Protein AF-0000000082759456 (afdb_homodimer)

Sequence (166 aa):
MENGRPPDPADWAVMDVVNYFRTAGFEEQAGAFQEQEIDGKSLLLMTRNDVLTGLQLKLGPALKIYEYHVKPLQTKHLKNNSSMENGRPPDPADWAVMDVVNYFRTAGFEEQAGAFQEQEIDGKSLLLMTRNDVLTGLQLKLGPALKIYEYHVKPLQTKHLKNNSS

Structure (mmCIF, N/CA/C/O backbone):
data_AF-0000000082759456-model_v1
#
loop_
_entity.id
_entity.type
_entity.pdbx_description
1 polymer 'Sterile alpha motif domain-containing protein 13 isoform X2'
#
loop_
_atom_site.group_PDB
_atom_site.id
_atom_site.type_symbol
_atom_site.label_atom_id
_atom_site.label_alt_id
_atom_site.label_comp_id
_atom_site.label_asym_id
_atom_site.label_entity_id
_atom_site.label_seq_id
_atom_site.pdbx_PDB_ins_code
_atom_site.Cartn_x
_atom_site.Cartn_y
_atom_site.Cartn_z
_atom_site.occupancy
_atom_site.B_iso_or_equiv
_atom_site.auth_seq_id
_atom_site.auth_comp_id
_atom_site.auth_asym_id
_atom_site.auth_atom_id
_atom_site.pdbx_PDB_model_num
ATOM 1 N N . MET A 1 1 ? -7.5 24.812 25.109 1 44.25 1 MET A N 1
ATOM 2 C CA . MET A 1 1 ? -7.238 23.656 24.25 1 44.25 1 MET A CA 1
ATOM 3 C C . MET A 1 1 ? -8.516 23.188 23.562 1 44.25 1 MET A C 1
ATOM 5 O O . MET A 1 1 ? -9.547 23 24.203 1 44.25 1 MET A O 1
ATOM 9 N N . GLU A 1 2 ? -8.664 23.5 22.344 1 48.38 2 GLU A N 1
ATOM 10 C CA . GLU A 1 2 ? -9.992 23.484 21.75 1 48.38 2 GLU A CA 1
ATOM 11 C C . GLU A 1 2 ? -10.758 22.219 22.125 1 48.38 2 GLU A C 1
ATOM 13 O O . GLU A 1 2 ? -10.156 21.234 22.578 1 48.38 2 GLU A O 1
ATOM 18 N N . ASN A 1 3 ? -12.133 22.094 21.953 1 54.28 3 ASN A N 1
ATOM 19 C CA . ASN A 1 3 ? -13.281 21.25 22.312 1 54.28 3 ASN A CA 1
ATOM 20 C C . ASN A 1 3 ? -12.977 19.781 22.109 1 54.28 3 ASN A C 1
ATOM 22 O O . ASN A 1 3 ? -13.898 18.953 22 1 54.28 3 ASN A O 1
ATOM 26 N N . GLY A 1 4 ? -11.68 19.359 22.328 1 63.22 4 GLY A N 1
ATOM 27 C CA . GLY A 1 4 ? -11.336 17.953 22.422 1 63.22 4 GLY A CA 1
ATOM 28 C C . GLY A 1 4 ? -11.258 17.266 21.078 1 63.22 4 GLY A C 1
ATOM 29 O O . GLY A 1 4 ? -11 16.062 21 1 63.22 4 GLY A O 1
ATOM 30 N N . ARG A 1 5 ? -11.875 17.953 20.078 1 64.94 5 ARG A N 1
ATOM 31 C CA . ARG A 1 5 ? -11.836 17.297 18.781 1 64.94 5 ARG A CA 1
ATOM 32 C C . ARG A 1 5 ? -10.422 17.281 18.203 1 64.94 5 ARG A C 1
ATOM 34 O O . ARG A 1 5 ? -9.656 18.234 18.406 1 64.94 5 ARG A O 1
ATOM 41 N N . PRO A 1 6 ? -10.094 16.203 17.797 1 72.75 6 PRO A N 1
ATOM 42 C CA . PRO A 1 6 ? -8.773 16.219 17.156 1 72.75 6 PRO A CA 1
ATOM 43 C C . PRO A 1 6 ? -8.641 17.312 16.094 1 72.75 6 PRO A C 1
ATOM 45 O O . PRO A 1 6 ? -9.625 17.672 15.453 1 72.75 6 PRO A O 1
ATOM 48 N N . PRO A 1 7 ? -7.531 17.938 16.219 1 84.75 7 PRO A N 1
ATOM 49 C CA . PRO A 1 7 ? -7.332 19 15.234 1 84.75 7 PRO A CA 1
ATOM 50 C C . PRO A 1 7 ? -7.566 18.531 13.805 1 84.75 7 PRO A C 1
ATOM 52 O O . PRO A 1 7 ? -7.266 17.375 13.469 1 84.75 7 PRO A O 1
ATOM 55 N N . ASP A 1 8 ? -8.211 19.406 13.039 1 93.25 8 ASP A N 1
ATOM 56 C CA . ASP A 1 8 ? -8.398 19.203 11.602 1 93.25 8 ASP A CA 1
ATOM 57 C C . ASP A 1 8 ? -7.066 18.969 10.898 1 93.25 8 ASP A C 1
ATOM 59 O O . ASP A 1 8 ? -6.137 19.766 11.055 1 93.25 8 ASP A O 1
ATOM 63 N N . PRO A 1 9 ? -6.977 17.891 10.133 1 97.19 9 PRO A N 1
ATOM 64 C CA . PRO A 1 9 ? -5.73 17.641 9.398 1 97.19 9 PRO A CA 1
ATOM 65 C C . PRO A 1 9 ? -5.293 18.844 8.562 1 97.19 9 PRO A C 1
ATOM 67 O O . PRO A 1 9 ? -4.098 19.062 8.375 1 97.19 9 PRO A O 1
ATOM 70 N N . ALA A 1 10 ? -6.203 19.578 8.109 1 96.75 10 ALA A N 1
ATOM 71 C CA . ALA A 1 10 ? -5.879 20.75 7.305 1 96.75 10 ALA A CA 1
ATOM 72 C C . ALA A 1 10 ? -5.047 21.75 8.102 1 96.75 10 ALA A C 1
ATOM 74 O O . ALA A 1 10 ? -4.363 22.594 7.523 1 96.75 10 ALA A O 1
ATOM 75 N N . ASP A 1 11 ? -5.094 21.609 9.438 1 97.44 11 ASP A N 1
ATOM 76 C CA . ASP A 1 11 ? -4.379 22.547 10.305 1 97.44 11 ASP A CA 1
ATOM 77 C C . ASP A 1 11 ? -3.084 21.922 10.828 1 97.44 11 ASP A C 1
ATOM 79 O O . ASP A 1 11 ? -2.35 22.562 11.586 1 97.44 11 ASP A O 1
ATOM 83 N N . TRP A 1 12 ? -2.783 20.734 10.43 1 98.38 12 TRP A N 1
ATOM 84 C CA . TRP A 1 12 ? -1.61 20.047 10.953 1 98.38 12 TRP A CA 1
ATOM 85 C C . TRP A 1 12 ? -0.326 20.703 10.453 1 98.38 12 TRP A C 1
ATOM 87 O O . TRP A 1 12 ? -0.2 21.016 9.266 1 98.38 12 TRP A O 1
ATOM 97 N N . ALA A 1 13 ? 0.594 20.906 11.328 1 98.31 13 ALA A N 1
ATOM 98 C CA . ALA A 1 13 ? 1.979 21.188 10.953 1 98.31 13 ALA A CA 1
ATOM 99 C C . ALA A 1 13 ? 2.707 19.906 10.555 1 98.31 13 ALA A C 1
ATOM 101 O O . ALA A 1 13 ? 2.178 18.797 10.719 1 98.31 13 ALA A O 1
ATOM 102 N N . VAL A 1 14 ? 4.012 20.094 10.039 1 98.75 14 VAL A N 1
ATOM 103 C CA . VAL A 1 14 ? 4.809 18.953 9.586 1 98.75 14 VAL A CA 1
ATOM 104 C C . VAL A 1 14 ? 4.953 17.938 10.719 1 98.75 14 VAL A C 1
ATOM 106 O O . VAL A 1 14 ? 4.758 16.75 10.516 1 98.75 14 VAL A O 1
ATOM 109 N N . MET A 1 15 ? 5.219 18.406 11.891 1 98.56 15 MET A N 1
ATOM 110 C CA . MET A 1 15 ? 5.465 17.5 13.008 1 98.56 15 MET A CA 1
ATOM 111 C C . MET A 1 15 ? 4.184 16.781 13.414 1 98.56 15 MET A C 1
ATOM 113 O O . MET A 1 15 ? 4.227 15.633 13.844 1 98.56 15 MET A O 1
ATOM 117 N N . ASP A 1 16 ? 3.031 17.406 13.234 1 98.56 16 ASP A N 1
ATOM 118 C CA . ASP A 1 16 ? 1.763 16.734 13.5 1 98.56 16 ASP A CA 1
ATOM 119 C C . ASP A 1 16 ? 1.553 15.562 12.547 1 98.56 16 ASP A C 1
ATOM 121 O O . ASP A 1 16 ? 1.066 14.508 12.961 1 98.56 16 ASP A O 1
ATOM 125 N N . VAL A 1 17 ? 1.94 15.766 11.266 1 98.75 17 VAL A N 1
ATOM 126 C CA . VAL A 1 17 ? 1.853 14.688 10.281 1 98.75 17 VAL A CA 1
ATOM 127 C C . VAL A 1 17 ? 2.787 13.547 10.68 1 98.75 17 VAL A C 1
ATOM 129 O O . VAL A 1 17 ? 2.385 12.383 10.695 1 98.75 17 VAL A O 1
ATOM 132 N N . VAL A 1 18 ? 3.996 13.875 11.086 1 98.81 18 VAL A N 1
ATOM 133 C CA . VAL A 1 18 ? 4.988 12.883 11.484 1 98.81 18 VAL A CA 1
ATOM 134 C C . VAL A 1 18 ? 4.461 12.078 12.664 1 98.81 18 VAL A C 1
ATOM 136 O O . VAL A 1 18 ? 4.5 10.844 12.648 1 98.81 18 VAL A O 1
ATOM 139 N N . ASN A 1 19 ? 3.922 12.773 13.664 1 98.31 19 ASN A N 1
ATOM 140 C CA . ASN A 1 19 ? 3.428 12.109 14.867 1 98.31 19 ASN A CA 1
ATOM 141 C C . ASN A 1 19 ? 2.227 11.219 14.562 1 98.31 19 ASN A C 1
ATOM 143 O O . ASN A 1 19 ? 2.07 10.156 15.164 1 98.31 19 ASN A O 1
ATOM 147 N N . TYR A 1 20 ? 1.379 11.672 13.695 1 98.62 20 TYR A N 1
ATOM 148 C CA . TYR A 1 20 ? 0.238 10.867 13.289 1 98.62 20 TYR A CA 1
ATOM 149 C C . TYR A 1 20 ? 0.691 9.508 12.766 1 98.62 20 TYR A C 1
ATOM 151 O O . TYR A 1 20 ? 0.192 8.469 13.203 1 98.62 20 TYR A O 1
ATOM 159 N N . PHE A 1 21 ? 1.691 9.531 11.844 1 98.69 21 PHE A N 1
ATOM 160 C CA . PHE A 1 21 ? 2.098 8.281 11.203 1 98.69 21 PHE A CA 1
ATOM 161 C C . PHE A 1 21 ? 2.969 7.449 12.133 1 98.69 21 PHE A C 1
ATOM 163 O O . PHE A 1 21 ? 2.934 6.219 12.094 1 98.69 21 PHE A O 1
ATOM 170 N N . ARG A 1 22 ? 3.721 8.094 13.031 1 98.5 22 ARG A N 1
ATOM 171 C CA . ARG A 1 22 ? 4.43 7.332 14.062 1 98.5 22 ARG A CA 1
ATOM 172 C C . ARG A 1 22 ? 3.453 6.535 14.914 1 98.5 22 ARG A C 1
ATOM 174 O O . ARG A 1 22 ? 3.668 5.348 15.164 1 98.5 22 ARG A O 1
ATOM 181 N N . THR A 1 23 ? 2.334 7.191 15.297 1 97.81 23 THR A N 1
ATOM 182 C CA . THR A 1 23 ? 1.357 6.582 16.188 1 97.81 23 THR A CA 1
ATOM 183 C C . THR A 1 23 ? 0.529 5.535 15.453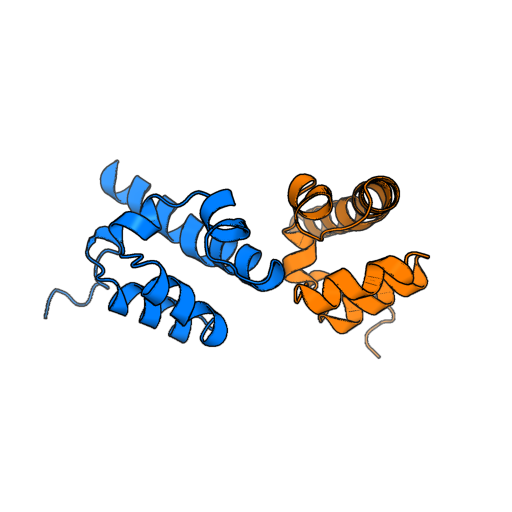 1 97.81 23 THR A C 1
ATOM 185 O O . THR A 1 23 ? 0.066 4.566 16.062 1 97.81 23 THR A O 1
ATOM 188 N N . ALA A 1 24 ? 0.408 5.699 14.18 1 97.88 24 ALA A N 1
ATOM 189 C CA . ALA A 1 24 ? -0.372 4.781 13.352 1 97.88 24 ALA A CA 1
ATOM 190 C C . ALA A 1 24 ? 0.426 3.52 13.031 1 97.88 24 ALA A C 1
ATOM 192 O O . ALA A 1 24 ? -0.087 2.598 12.391 1 97.88 24 ALA A O 1
ATOM 193 N N . GLY A 1 25 ? 1.679 3.471 13.398 1 97.75 25 GLY A N 1
ATOM 194 C CA . GLY A 1 25 ? 2.475 2.268 13.227 1 97.75 25 GLY A CA 1
ATOM 195 C C . GLY A 1 25 ? 3.51 2.391 12.125 1 97.75 25 GLY A C 1
ATOM 196 O O . GLY A 1 25 ? 4.109 1.396 11.711 1 97.75 25 GLY A O 1
ATOM 197 N N . PHE A 1 26 ? 3.697 3.576 11.664 1 98.62 26 PHE A N 1
ATOM 198 C CA . PHE A 1 26 ? 4.648 3.803 10.586 1 98.62 26 PHE A CA 1
ATOM 199 C C . PHE A 1 26 ? 5.801 4.688 11.055 1 98.62 26 PHE A C 1
ATOM 201 O O . PHE A 1 26 ? 6.129 5.68 10.406 1 98.62 26 PHE A O 1
ATOM 208 N N . GLU A 1 27 ? 6.41 4.27 12.172 1 98.19 27 GLU A N 1
ATOM 209 C CA . GLU A 1 27 ? 7.5 5.027 12.773 1 98.19 27 GLU A CA 1
ATOM 210 C C . GLU A 1 27 ? 8.688 5.145 11.82 1 98.19 27 GLU A C 1
ATOM 212 O O . GLU A 1 27 ? 9.297 6.207 11.711 1 98.19 27 GLU A O 1
ATOM 217 N N . GLU A 1 28 ? 8.945 4.082 11.102 1 98.19 28 GLU A N 1
ATOM 218 C CA . GLU A 1 28 ? 10.086 4.066 10.188 1 98.19 28 GLU A CA 1
ATOM 219 C C . GLU A 1 28 ? 9.844 4.984 8.992 1 98.19 28 GLU A C 1
ATOM 221 O O . GLU A 1 28 ? 10.789 5.574 8.461 1 98.19 28 GLU A O 1
ATOM 226 N N . GLN A 1 29 ? 8.648 5.164 8.625 1 98.69 29 GLN A N 1
ATOM 227 C CA . GLN A 1 29 ? 8.305 5.918 7.422 1 98.69 29 GLN A CA 1
ATOM 228 C C . GLN A 1 29 ? 7.965 7.367 7.762 1 98.69 29 GLN A C 1
ATOM 230 O O . GLN A 1 29 ? 7.945 8.227 6.879 1 98.69 29 GLN A O 1
ATOM 235 N N . ALA A 1 30 ? 7.723 7.609 9.07 1 98.81 30 ALA A N 1
ATOM 236 C CA . ALA A 1 30 ? 7.234 8.922 9.484 1 98.81 30 ALA A CA 1
ATOM 237 C C . ALA A 1 30 ? 8.25 10.016 9.156 1 98.81 30 ALA A C 1
ATOM 239 O O . ALA A 1 30 ? 7.871 11.141 8.828 1 98.81 30 ALA A O 1
ATOM 240 N N . GLY A 1 31 ? 9.461 9.703 9.141 1 98.56 31 GLY A N 1
ATOM 241 C CA . GLY A 1 31 ? 10.508 10.68 8.875 1 98.56 31 GLY A CA 1
ATOM 242 C C . GLY A 1 31 ? 10.461 11.234 7.461 1 98.56 31 GLY A C 1
ATOM 243 O O . GLY A 1 31 ? 10.906 12.359 7.219 1 98.56 31 GLY A O 1
ATOM 244 N N . ALA A 1 32 ? 9.977 10.477 6.527 1 98.75 32 ALA A N 1
ATOM 245 C CA . ALA A 1 32 ? 9.875 10.922 5.141 1 98.75 32 ALA A CA 1
ATOM 246 C C . ALA A 1 32 ? 8.992 12.156 5.027 1 98.75 32 ALA A C 1
ATOM 248 O O . ALA A 1 32 ? 9.25 13.039 4.203 1 98.75 32 ALA A O 1
ATOM 249 N N . PHE A 1 33 ? 7.984 12.242 5.855 1 98.81 33 PHE A N 1
ATOM 250 C CA . PHE A 1 33 ? 7.078 13.383 5.828 1 98.81 33 PHE A CA 1
ATOM 251 C C . PHE A 1 33 ? 7.777 14.641 6.32 1 98.81 33 PHE A C 1
ATOM 253 O O . PHE A 1 33 ? 7.523 15.734 5.82 1 98.81 33 PHE A O 1
ATOM 260 N N . GLN A 1 34 ? 8.609 14.438 7.285 1 98.75 34 GLN A N 1
ATOM 261 C CA . GLN A 1 34 ? 9.414 15.562 7.762 1 98.75 34 GLN A CA 1
ATOM 262 C C . GLN A 1 34 ? 10.43 15.992 6.711 1 98.75 34 GLN A C 1
ATOM 264 O O . GLN A 1 34 ? 10.562 17.188 6.422 1 98.75 34 GLN A O 1
ATOM 269 N N . GLU A 1 35 ? 11.094 15.039 6.117 1 98.75 35 GLU A N 1
ATOM 270 C CA . GLU A 1 35 ? 12.117 15.312 5.113 1 98.75 35 GLU A CA 1
ATOM 271 C C . GLU A 1 35 ? 11.531 16.047 3.916 1 98.75 35 GLU A C 1
ATOM 273 O O . GLU A 1 35 ? 12.172 16.93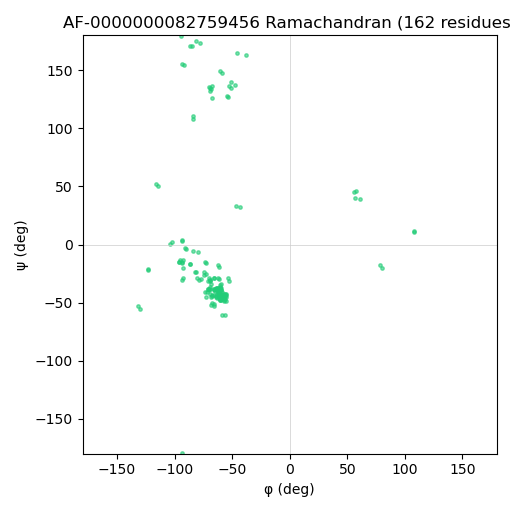8 3.354 1 98.75 35 GLU A O 1
ATOM 278 N N . GLN A 1 36 ? 10.336 15.703 3.541 1 98.56 36 GLN A N 1
ATOM 279 C CA . GLN A 1 36 ? 9.68 16.297 2.377 1 98.56 36 GLN A CA 1
ATOM 280 C C . GLN A 1 36 ? 8.805 17.484 2.779 1 98.56 36 GLN A C 1
ATOM 282 O O . GLN A 1 36 ? 8.047 18 1.961 1 98.56 36 GLN A O 1
ATOM 287 N N . GLU A 1 37 ? 8.812 17.812 4.023 1 98.75 37 GLU A N 1
ATOM 288 C CA . GLU A 1 37 ? 8.094 18.969 4.555 1 98.75 37 GLU A CA 1
ATOM 289 C C . GLU A 1 37 ? 6.605 18.891 4.238 1 98.75 37 GLU A C 1
ATOM 291 O O . GLU A 1 37 ? 6.012 19.859 3.775 1 98.75 37 GLU A O 1
ATOM 296 N N . ILE A 1 38 ? 6.094 17.688 4.48 1 98.88 38 ILE A N 1
ATOM 297 C CA . ILE A 1 38 ? 4.668 17.469 4.262 1 98.88 38 ILE A CA 1
ATOM 298 C C . ILE A 1 38 ? 3.883 17.922 5.492 1 98.88 38 ILE A C 1
ATOM 300 O O . ILE A 1 38 ? 3.934 17.266 6.539 1 98.88 38 ILE A O 1
ATOM 304 N N . ASP A 1 39 ? 3.16 18.953 5.387 1 98.81 39 ASP A N 1
ATOM 305 C CA . ASP A 1 39 ? 2.191 19.359 6.395 1 98.81 39 ASP A CA 1
ATOM 306 C C . ASP A 1 39 ? 0.796 18.844 6.066 1 98.81 39 ASP A C 1
ATOM 308 O O . ASP A 1 39 ? 0.618 18.109 5.09 1 98.81 39 ASP A O 1
ATOM 312 N N . GLY A 1 40 ? -0.159 19.156 6.941 1 98.75 40 GLY A N 1
ATOM 313 C CA . GLY A 1 40 ? -1.517 18.656 6.766 1 98.75 40 GLY A CA 1
ATOM 314 C C . GLY A 1 40 ? -2.119 19.047 5.426 1 98.75 40 GLY A C 1
ATOM 315 O O . GLY A 1 40 ? -2.748 18.203 4.766 1 98.75 40 GLY A O 1
ATOM 316 N N . LYS A 1 41 ? -1.923 20.297 4.992 1 98.44 41 LYS A N 1
ATOM 317 C CA . LYS A 1 41 ? -2.436 20.734 3.697 1 98.44 41 LYS A CA 1
ATOM 318 C C . LYS A 1 41 ? -1.818 19.922 2.561 1 98.44 41 LYS A C 1
ATOM 320 O O . LYS A 1 41 ? -2.527 19.469 1.663 1 98.44 41 LYS A O 1
ATOM 325 N N . SER A 1 42 ? -0.533 19.781 2.65 1 98.81 42 SER A N 1
ATOM 326 C CA . SER A 1 42 ? 0.148 18.969 1.642 1 98.81 42 SER A CA 1
ATOM 327 C C . SER A 1 42 ? -0.342 17.531 1.662 1 98.81 42 SER A C 1
ATOM 329 O O . SER A 1 42 ? -0.536 16.922 0.609 1 98.81 42 SER A O 1
ATOM 331 N N . LEU A 1 43 ? -0.487 17.016 2.861 1 98.81 43 LEU A N 1
ATOM 332 C CA . LEU A 1 43 ? -0.96 15.648 3.025 1 98.81 43 LEU A CA 1
ATOM 333 C C . LEU A 1 43 ? -2.291 15.445 2.309 1 98.81 43 LEU A C 1
ATOM 335 O O . LEU A 1 43 ? -2.477 14.453 1.604 1 98.81 43 LEU A O 1
ATOM 339 N N . LEU A 1 44 ? -3.148 16.391 2.447 1 98.62 44 LEU A N 1
ATOM 340 C CA . LEU A 1 44 ? -4.496 16.297 1.897 1 98.62 44 LEU A CA 1
ATOM 341 C C . LEU A 1 44 ? -4.477 16.438 0.38 1 98.62 44 LEU A C 1
ATOM 343 O O . LEU A 1 44 ? -5.438 16.062 -0.297 1 98.62 44 LEU A O 1
ATOM 347 N N . LEU A 1 45 ? -3.402 16.922 -0.2 1 98.5 45 LEU A N 1
ATOM 348 C CA . LEU A 1 45 ? -3.27 17.125 -1.638 1 98.5 45 LEU A CA 1
ATOM 349 C C . LEU A 1 45 ? -2.586 15.938 -2.301 1 98.5 45 LEU A C 1
ATOM 351 O O . LEU A 1 45 ? -2.604 15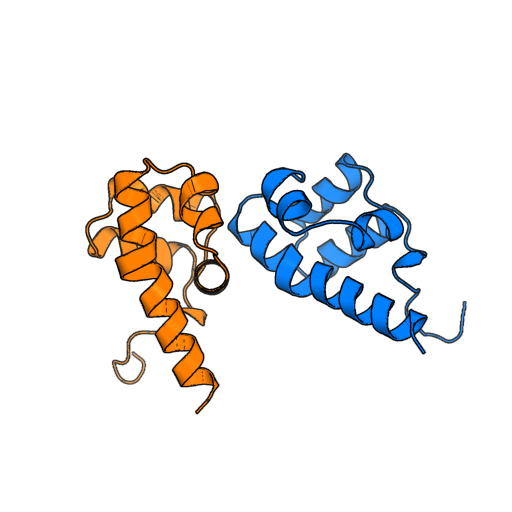.812 -3.527 1 98.5 45 LEU A O 1
ATOM 355 N N . MET A 1 46 ? -1.99 15.062 -1.543 1 98.56 46 MET A N 1
ATOM 356 C CA . MET A 1 46 ? -1.175 14 -2.113 1 98.56 46 MET A CA 1
ATOM 357 C C . MET A 1 46 ? -2.041 13 -2.879 1 98.56 46 MET A C 1
ATOM 359 O O . MET A 1 46 ? -3.082 12.57 -2.383 1 98.56 46 MET A O 1
ATOM 363 N N . THR A 1 47 ? -1.511 12.703 -4.055 1 98.44 47 THR A N 1
ATOM 364 C CA . THR A 1 47 ? -2.086 11.586 -4.789 1 98.44 47 THR A CA 1
ATOM 365 C C . THR A 1 47 ? -1.467 10.266 -4.34 1 98.44 47 THR A C 1
ATOM 367 O O . THR A 1 47 ? -0.474 10.258 -3.607 1 98.44 47 THR A O 1
ATOM 370 N N . ARG A 1 48 ? -2.109 9.18 -4.84 1 98.06 48 ARG A N 1
ATOM 371 C CA . ARG A 1 48 ? -1.544 7.852 -4.621 1 98.06 48 ARG A CA 1
ATOM 372 C C . ARG A 1 48 ? -0.113 7.77 -5.141 1 98.06 48 ARG A C 1
ATOM 374 O O . ARG A 1 48 ? 0.777 7.27 -4.453 1 98.06 48 ARG A O 1
ATOM 381 N N . ASN A 1 49 ? 0.116 8.312 -6.254 1 97.06 49 ASN A N 1
ATOM 382 C CA . ASN A 1 49 ? 1.442 8.289 -6.863 1 97.06 49 ASN A CA 1
ATOM 383 C C . ASN A 1 49 ? 2.449 9.086 -6.043 1 97.06 49 ASN A C 1
ATOM 385 O O . ASN A 1 49 ? 3.604 8.68 -5.898 1 97.06 49 ASN A O 1
ATOM 389 N N . ASP A 1 50 ? 2.057 10.195 -5.504 1 98.31 50 ASP A N 1
ATOM 390 C CA . ASP A 1 50 ? 2.949 10.992 -4.668 1 98.31 50 ASP A CA 1
ATOM 391 C C . ASP A 1 50 ? 3.451 10.188 -3.473 1 98.31 50 ASP A C 1
ATOM 393 O O . ASP A 1 50 ? 4.633 10.258 -3.125 1 98.31 50 ASP A O 1
ATOM 397 N N . VAL A 1 51 ? 2.557 9.43 -2.896 1 98.62 51 VAL A N 1
ATOM 398 C CA . VAL A 1 51 ? 2.914 8.664 -1.71 1 98.62 51 VAL A CA 1
ATOM 399 C C . VAL A 1 51 ? 3.805 7.484 -2.105 1 98.62 51 VAL A C 1
ATOM 401 O O . VAL A 1 51 ? 4.82 7.223 -1.46 1 98.62 51 VAL A O 1
ATOM 404 N N . LEU A 1 52 ? 3.496 6.809 -3.232 1 98.12 52 LEU A N 1
ATOM 405 C CA . LEU A 1 52 ? 4.152 5.555 -3.574 1 98.12 52 LEU A CA 1
ATOM 406 C C . LEU A 1 52 ? 5.496 5.812 -4.25 1 98.12 52 LEU A C 1
ATOM 408 O O . LEU A 1 52 ? 6.418 5 -4.137 1 98.12 52 LEU A O 1
ATOM 412 N N . THR A 1 53 ? 5.652 7 -4.855 1 96.06 53 THR A N 1
ATOM 413 C CA . THR A 1 53 ? 6.859 7.25 -5.633 1 96.06 53 THR A CA 1
ATOM 414 C C . THR A 1 53 ? 7.59 8.484 -5.121 1 96.06 53 THR A C 1
ATOM 416 O O . THR A 1 53 ? 8.805 8.602 -5.262 1 96.06 53 THR A O 1
ATOM 419 N N . GLY A 1 54 ? 6.938 9.344 -4.457 1 96.25 54 GLY A N 1
ATOM 420 C CA . GLY A 1 54 ? 7.508 10.633 -4.113 1 96.25 54 GLY A CA 1
ATOM 421 C C . GLY A 1 54 ? 8.172 10.656 -2.748 1 96.25 54 GLY A C 1
ATOM 422 O O . GLY A 1 54 ? 9.109 11.414 -2.518 1 96.25 54 GLY A O 1
ATOM 423 N N . LEU A 1 55 ? 7.684 9.852 -1.812 1 98.06 55 LEU A N 1
ATOM 424 C CA . LEU A 1 55 ? 8.164 9.891 -0.435 1 98.06 55 LEU A CA 1
ATOM 425 C C . LEU A 1 55 ? 9.328 8.93 -0.242 1 98.06 55 LEU A C 1
ATOM 427 O O . LEU A 1 55 ? 9.906 8.852 0.847 1 98.06 55 LEU A O 1
ATOM 431 N N . GLN A 1 56 ? 9.656 8.18 -1.285 1 95.94 56 GLN A N 1
ATOM 432 C CA . GLN A 1 56 ? 10.797 7.27 -1.271 1 95.94 56 GLN A CA 1
ATOM 433 C C . GLN A 1 56 ? 10.633 6.203 -0.192 1 95.94 56 GLN A C 1
ATOM 435 O O . GLN A 1 56 ? 11.586 5.891 0.528 1 95.94 56 GLN A O 1
ATOM 440 N N . LEU A 1 57 ? 9.445 5.734 -0.042 1 98.25 57 LEU A N 1
ATOM 441 C CA . LEU A 1 57 ? 9.133 4.633 0.861 1 98.25 57 LEU A CA 1
ATOM 442 C C . LEU A 1 57 ? 9.164 3.299 0.125 1 98.25 57 LEU A C 1
ATOM 444 O O . LEU A 1 57 ? 9.039 3.256 -1.101 1 98.25 57 LEU A O 1
ATOM 448 N N . LYS A 1 58 ? 9.406 2.299 0.913 1 98.5 58 LYS A N 1
ATOM 449 C CA . LYS A 1 58 ? 9.148 0.983 0.333 1 98.5 58 LYS A CA 1
ATOM 450 C C . LYS A 1 58 ? 7.684 0.833 -0.063 1 98.5 58 LYS A C 1
ATOM 452 O O . LYS A 1 58 ? 6.801 1.389 0.592 1 98.5 58 LYS A O 1
ATOM 457 N N . LEU A 1 59 ? 7.48 0.03 -1.12 1 98.75 59 LEU A N 1
ATOM 458 C CA . LEU A 1 59 ? 6.156 -0.05 -1.725 1 98.75 59 LEU A CA 1
ATOM 459 C C . LEU A 1 59 ? 5.137 -0.595 -0.73 1 98.75 59 LEU A C 1
ATOM 461 O O . LEU A 1 59 ? 4.012 -0.096 -0.652 1 98.75 59 LEU A O 1
ATOM 465 N N . GLY A 1 60 ? 5.477 -1.584 0.104 1 98.81 60 GLY A N 1
ATOM 466 C CA . GLY A 1 60 ? 4.543 -2.176 1.051 1 98.81 60 GLY A CA 1
ATOM 467 C C . GLY A 1 60 ? 3.961 -1.168 2.023 1 98.81 60 GLY A C 1
ATOM 468 O O . GLY A 1 60 ? 2.754 -0.918 2.016 1 98.81 60 GLY A O 1
ATOM 469 N N . PRO A 1 61 ? 4.812 -0.59 2.738 1 98.81 61 PRO A N 1
ATOM 470 C CA . PRO A 1 61 ? 4.324 0.429 3.672 1 98.81 61 PRO A CA 1
ATOM 471 C C . PRO A 1 61 ? 3.641 1.597 2.965 1 98.81 61 PRO A C 1
A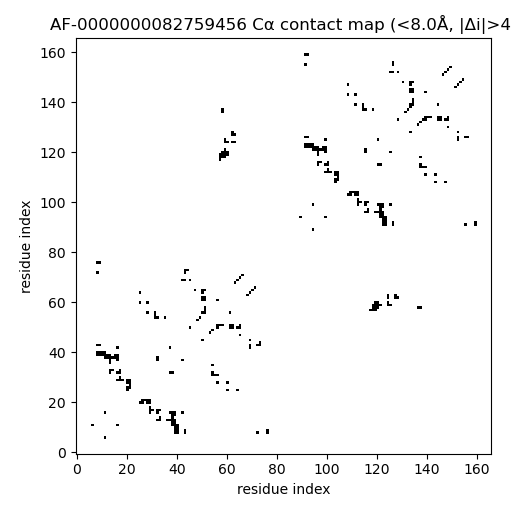TOM 473 O O . PRO A 1 61 ? 2.66 2.145 3.477 1 98.81 61 PRO A O 1
ATOM 476 N N . ALA A 1 62 ? 4.102 2.023 1.833 1 98.88 62 ALA A N 1
ATOM 477 C CA . ALA A 1 62 ? 3.51 3.15 1.116 1 98.88 62 ALA A CA 1
ATOM 478 C C . ALA A 1 62 ? 2.061 2.861 0.739 1 98.88 62 ALA A C 1
ATOM 480 O O . ALA A 1 62 ? 1.201 3.74 0.828 1 98.88 62 ALA A O 1
ATOM 481 N N . LEU A 1 63 ? 1.838 1.665 0.304 1 98.88 63 LEU A N 1
ATOM 482 C CA . LEU A 1 63 ? 0.479 1.262 -0.042 1 98.88 63 LEU A CA 1
ATOM 483 C C . LEU A 1 63 ? -0.455 1.418 1.153 1 98.88 63 LEU A C 1
ATOM 485 O O . LEU A 1 63 ? -1.549 1.972 1.023 1 98.88 63 LEU A O 1
ATOM 489 N N . LYS A 1 64 ? 0.011 1.002 2.238 1 98.88 64 LYS A N 1
ATOM 490 C CA . LYS A 1 64 ? -0.813 1.062 3.439 1 98.88 64 LYS A CA 1
ATOM 491 C C . LYS A 1 64 ? -0.981 2.5 3.922 1 98.88 64 LYS A C 1
ATOM 493 O O . LYS A 1 64 ? -2.066 2.893 4.355 1 98.88 64 LYS A O 1
ATOM 498 N N . ILE A 1 65 ? 0.06 3.172 3.844 1 98.88 65 ILE A N 1
ATOM 499 C CA . ILE A 1 65 ? -0.004 4.578 4.234 1 98.88 65 ILE A CA 1
ATOM 500 C C . ILE A 1 65 ? -1.061 5.297 3.4 1 98.88 65 ILE A C 1
ATOM 502 O O . ILE A 1 65 ? -1.906 6.012 3.941 1 98.88 65 ILE A O 1
ATOM 506 N N . TYR A 1 66 ? -1.037 5.109 2.139 1 98.94 66 TYR A N 1
ATOM 507 C CA . TYR A 1 66 ? -2.002 5.82 1.306 1 98.94 66 TYR A CA 1
ATOM 508 C C . TYR A 1 66 ? -3.416 5.312 1.557 1 98.94 66 TYR A C 1
ATOM 510 O O . TYR A 1 66 ? -4.316 6.098 1.862 1 98.94 66 TYR A O 1
ATOM 518 N N . GLU A 1 67 ? -3.549 4.059 1.469 1 98.75 67 GLU A N 1
ATOM 519 C CA . GLU A 1 67 ? -4.895 3.492 1.446 1 98.75 67 GLU A CA 1
ATOM 520 C C . GLU A 1 67 ? -5.562 3.605 2.812 1 98.75 67 GLU A C 1
ATOM 522 O O . GLU A 1 67 ? -6.77 3.846 2.9 1 98.75 67 GLU A O 1
ATOM 527 N N . TYR A 1 68 ? -4.754 3.406 3.84 1 98.62 68 TYR A N 1
ATOM 528 C CA . TYR A 1 68 ? -5.379 3.318 5.152 1 98.62 68 TYR A CA 1
ATOM 529 C C . TYR A 1 68 ? -5.387 4.672 5.848 1 98.62 68 TYR A C 1
ATOM 531 O O . TYR A 1 68 ? -6.117 4.875 6.824 1 98.62 68 TYR A O 1
ATOM 539 N N . HIS A 1 69 ? -4.633 5.582 5.379 1 98.69 69 HIS A N 1
ATOM 540 C CA . HIS A 1 69 ? -4.5 6.789 6.188 1 98.69 69 HIS A CA 1
ATOM 541 C C . HIS A 1 69 ? -4.703 8.039 5.344 1 98.69 69 HIS A C 1
ATOM 543 O O . HIS A 1 69 ? -5.598 8.844 5.621 1 98.69 69 HIS A O 1
ATOM 549 N N . VAL A 1 70 ? -4 8.188 4.266 1 98.81 70 VAL A N 1
ATOM 550 C CA . VAL A 1 70 ? -4.094 9.422 3.488 1 98.81 70 VAL A CA 1
ATOM 551 C C . VAL A 1 70 ? -5.477 9.531 2.852 1 98.81 70 VAL A C 1
ATOM 553 O O . VAL A 1 70 ? -6.164 10.539 3.018 1 98.81 70 VAL A O 1
ATOM 556 N N . LYS A 1 71 ? -5.836 8.508 2.225 1 98.62 71 LYS A N 1
ATOM 557 C CA . LYS A 1 71 ? -7.109 8.508 1.512 1 98.62 71 LYS A CA 1
ATOM 558 C C . LYS A 1 71 ? -8.273 8.742 2.469 1 98.62 71 LYS A C 1
ATOM 560 O O . LYS A 1 71 ? -9.125 9.602 2.219 1 98.62 71 LYS A O 1
ATOM 565 N N . PRO A 1 72 ? -8.352 8.039 3.605 1 98.19 72 PRO A N 1
ATOM 566 C CA . PRO A 1 72 ? -9.438 8.297 4.555 1 98.19 72 PRO A CA 1
ATOM 567 C C . PRO A 1 72 ? -9.43 9.734 5.074 1 98.19 72 PRO A C 1
ATOM 569 O O . PRO A 1 72 ? -10.492 10.336 5.258 1 98.19 72 PRO A O 1
ATOM 572 N N . LEU A 1 73 ? -8.289 10.305 5.344 1 98.06 73 LEU A N 1
ATOM 573 C CA . LEU A 1 73 ? -8.203 11.68 5.812 1 98.06 73 LEU A CA 1
ATOM 574 C C . LEU A 1 73 ? -8.703 12.648 4.746 1 98.06 73 LEU A C 1
ATOM 576 O O . LEU A 1 73 ? -9.391 13.625 5.059 1 98.06 73 LEU A O 1
ATOM 580 N N . GLN A 1 74 ? -8.406 12.344 3.479 1 98.19 74 GLN A N 1
ATOM 581 C CA . GLN A 1 74 ? -8.867 13.164 2.365 1 98.19 74 GLN A CA 1
ATOM 582 C C . GLN A 1 74 ? -10.383 13.086 2.209 1 98.19 74 GLN A C 1
ATOM 584 O O . GLN A 1 74 ? -11.039 14.109 2 1 98.19 74 GLN A O 1
ATOM 589 N N . THR A 1 75 ? -10.844 11.922 2.32 1 97.75 75 THR A N 1
ATOM 590 C CA . THR A 1 75 ? -12.281 11.703 2.162 1 97.75 75 THR A CA 1
ATOM 591 C C . THR A 1 75 ? -13.062 12.422 3.254 1 97.75 75 THR A C 1
ATOM 593 O O . THR A 1 75 ? -14.07 13.078 2.975 1 97.75 75 THR A O 1
ATOM 596 N N . LYS A 1 76 ? -12.57 12.266 4.457 1 95.81 76 LYS A N 1
ATOM 597 C CA . LYS A 1 76 ? -13.211 12.938 5.578 1 95.81 76 LYS A CA 1
ATOM 598 C C . LYS A 1 76 ? -13.172 14.453 5.406 1 95.81 76 LYS A C 1
ATOM 600 O O . LYS A 1 76 ? -14.148 15.141 5.719 1 95.81 76 LYS A O 1
ATOM 605 N N . HIS A 1 77 ? -12.156 14.969 4.977 1 95 77 HIS A N 1
ATOM 606 C CA . HIS A 1 77 ? -12 16.406 4.766 1 95 77 HIS A CA 1
ATOM 607 C C . HIS A 1 77 ? -12.977 16.906 3.711 1 95 77 HIS A C 1
ATOM 609 O O . HIS A 1 77 ? -13.555 17.984 3.867 1 95 77 HIS A O 1
ATOM 615 N N . LEU A 1 78 ? -13.102 16.203 2.588 1 93 78 LEU A N 1
ATOM 616 C CA . LEU A 1 78 ? -14.016 16.578 1.513 1 93 78 LEU A CA 1
ATOM 617 C C . LEU A 1 78 ? -15.453 16.594 2.01 1 93 78 LEU A C 1
ATOM 619 O O . LEU A 1 78 ? -16.219 17.484 1.652 1 93 78 LEU A O 1
ATOM 623 N N . LYS A 1 79 ? -15.766 15.719 2.836 1 90.94 79 LYS A N 1
ATOM 624 C CA . LYS A 1 79 ? -17.125 15.633 3.369 1 90.94 79 LYS A CA 1
ATOM 625 C C . LYS A 1 79 ? -17.422 16.797 4.297 1 90.94 79 LYS A C 1
ATOM 627 O O . LYS A 1 79 ? -18.531 17.344 4.281 1 90.94 79 LYS A O 1
ATOM 632 N N . ASN A 1 80 ? -16.438 17.125 5.043 1 86.69 80 ASN A N 1
ATOM 633 C CA . ASN A 1 80 ? -16.625 18.219 5.992 1 86.69 80 ASN A CA 1
ATOM 634 C C . ASN A 1 80 ? -16.688 19.578 5.281 1 86.69 80 ASN A C 1
ATOM 636 O O . ASN A 1 80 ? -17.312 20.516 5.789 1 86.69 80 ASN A O 1
ATOM 640 N N . ASN A 1 81 ? -16.141 19.641 4.219 1 83.75 81 ASN A N 1
ATOM 641 C CA . ASN A 1 81 ? -16.156 20.906 3.502 1 83.75 81 ASN A CA 1
ATOM 642 C C . ASN A 1 81 ? -17.328 20.984 2.537 1 83.75 81 ASN A C 1
ATOM 644 O O . ASN A 1 81 ? -17.578 22.031 1.929 1 83.75 81 ASN A O 1
ATOM 648 N N . SER A 1 82 ? -17.859 19.922 2.18 1 76.62 82 SER A N 1
ATOM 649 C CA . SER A 1 82 ? -19.062 19.953 1.346 1 76.62 82 SER A CA 1
ATOM 650 C C . SER A 1 82 ? -20.312 20.188 2.186 1 76.62 82 SER A C 1
ATOM 652 O O . SER A 1 82 ? -21.344 20.609 1.66 1 76.62 82 SER A O 1
ATOM 654 N N . SER A 1 83 ? -20.328 19.891 3.463 1 60.75 83 SER A N 1
ATOM 655 C CA . SER A 1 83 ? -21.516 20.156 4.266 1 60.75 83 SER A CA 1
ATOM 656 C C . SER A 1 83 ? -21.547 21.594 4.758 1 60.75 83 SER A C 1
ATOM 658 O O . SER A 1 83 ? -20.5 22.203 4.977 1 60.75 83 SER A O 1
ATOM 660 N N . MET B 1 1 ? -2.584 -27.203 13.406 1 41.44 1 MET B N 1
ATOM 661 C CA . MET B 1 1 ? -2.451 -26.5 12.133 1 41.44 1 MET B CA 1
ATOM 662 C C . MET B 1 1 ? -3.816 -26.094 11.586 1 41.44 1 MET B C 1
ATOM 664 O O . MET B 1 1 ? -4.754 -26.891 11.602 1 41.44 1 MET B O 1
ATOM 668 N N . GLU B 1 2 ? -4.121 -24.859 11.656 1 45.44 2 GLU B N 1
ATOM 669 C CA . GLU B 1 2 ? -5.547 -24.625 11.438 1 45.44 2 GLU B CA 1
ATOM 670 C C . GLU B 1 2 ? -6.098 -25.547 10.352 1 45.44 2 GLU B C 1
ATOM 672 O O . GLU B 1 2 ? -5.34 -26.125 9.57 1 45.44 2 GLU B O 1
ATOM 677 N N . ASN B 1 3 ? -7.461 -25.781 10.188 1 50.47 3 ASN B N 1
ATOM 678 C CA . ASN B 1 3 ? -8.344 -26.688 9.445 1 50.47 3 ASN B CA 1
ATOM 679 C C . ASN B 1 3 ? -7.859 -26.875 8.008 1 50.47 3 ASN B C 1
ATOM 681 O O . ASN B 1 3 ? -8.617 -27.344 7.156 1 50.47 3 ASN B O 1
ATOM 685 N N . GLY B 1 4 ? -6.52 -26.844 7.703 1 60.38 4 GLY B N 1
ATOM 686 C CA . GLY B 1 4 ? -5.949 -27.219 6.418 1 60.38 4 GLY B CA 1
ATOM 687 C C . GLY B 1 4 ? -6.074 -26.125 5.371 1 60.38 4 GLY B C 1
ATOM 688 O O . GLY B 1 4 ? -5.578 -26.266 4.254 1 60.38 4 GLY B O 1
ATOM 689 N N . ARG B 1 5 ? -7.043 -25.188 5.621 1 64 5 ARG B N 1
ATOM 690 C CA . ARG B 1 5 ? -7.203 -24.156 4.605 1 64 5 ARG B CA 1
ATOM 691 C C . ARG B 1 5 ? -5.973 -23.25 4.547 1 64 5 ARG B C 1
ATOM 693 O O . ARG B 1 5 ? -5.371 -22.953 5.578 1 64 5 ARG B O 1
ATOM 700 N N . PRO B 1 6 ? -5.555 -23.203 3.418 1 74.44 6 PRO B N 1
ATOM 701 C CA . PRO B 1 6 ? -4.426 -22.266 3.32 1 74.44 6 PRO B CA 1
ATOM 702 C C . PRO B 1 6 ? -4.703 -20.922 3.996 1 74.44 6 PRO B C 1
ATOM 704 O O . PRO B 1 6 ? -5.852 -20.484 4.043 1 74.44 6 PRO B O 1
ATOM 707 N N . PRO B 1 7 ? -3.785 -20.547 4.617 1 85.75 7 PRO B N 1
ATOM 708 C CA . PRO B 1 7 ? -3.963 -19.266 5.297 1 85.75 7 PRO B CA 1
ATOM 709 C C . PRO B 1 7 ? -4.438 -18.156 4.352 1 85.75 7 PRO B C 1
ATOM 711 O O . PRO B 1 7 ? -4.047 -18.141 3.184 1 85.75 7 PRO B O 1
ATOM 714 N N . ASP B 1 8 ? -5.359 -17.391 4.789 1 93.75 8 ASP B N 1
ATOM 715 C CA . ASP B 1 8 ? -5.852 -16.219 4.082 1 93.75 8 ASP B CA 1
ATOM 716 C C . ASP B 1 8 ? -4.703 -15.273 3.715 1 93.75 8 ASP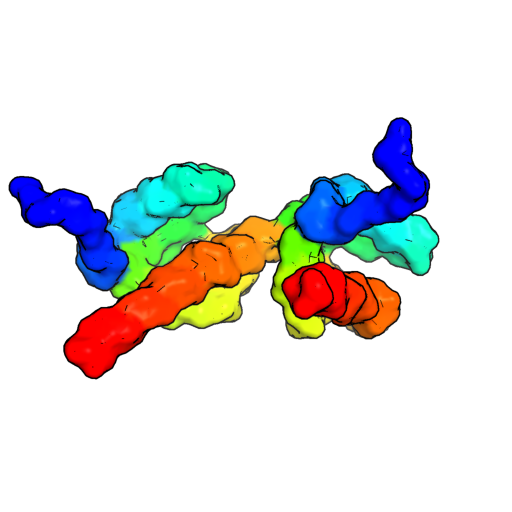 B C 1
ATOM 718 O O . ASP B 1 8 ? -3.902 -14.898 4.574 1 93.75 8 ASP B O 1
ATOM 722 N N . PRO B 1 9 ? -4.629 -14.914 2.441 1 97.06 9 PRO B N 1
ATOM 723 C CA . PRO B 1 9 ? -3.57 -13.984 2.033 1 97.06 9 PRO B CA 1
ATOM 724 C C . PRO B 1 9 ? -3.561 -12.703 2.861 1 97.06 9 PRO B C 1
ATOM 726 O O . PRO B 1 9 ? -2.498 -12.125 3.092 1 97.06 9 PRO B O 1
ATOM 729 N N . ALA B 1 10 ? -4.645 -12.328 3.324 1 97 10 ALA B N 1
ATOM 730 C CA . ALA B 1 10 ? -4.727 -11.117 4.133 1 97 10 ALA B CA 1
ATOM 731 C C . ALA B 1 10 ? -3.906 -11.25 5.41 1 97 10 ALA B C 1
ATOM 733 O O . ALA B 1 10 ? -3.543 -10.25 6.031 1 97 10 ALA B O 1
ATOM 734 N N . ASP B 1 11 ? -3.566 -12.477 5.781 1 97.62 11 ASP B N 1
ATOM 735 C CA . ASP B 1 11 ? -2.83 -12.727 7.016 1 97.62 11 ASP B CA 1
ATOM 736 C C . ASP B 1 11 ? -1.361 -13.031 6.727 1 97.62 11 ASP B C 1
ATOM 738 O O . ASP B 1 11 ? -0.578 -13.266 7.648 1 97.62 11 ASP B O 1
ATOM 742 N N . TRP B 1 12 ? -1.009 -13.016 5.457 1 98.56 12 TRP B N 1
ATOM 743 C CA . TRP B 1 12 ? 0.355 -13.367 5.082 1 98.56 12 TRP B CA 1
ATOM 744 C C . TRP B 1 12 ? 1.348 -12.328 5.582 1 98.56 12 TRP B C 1
ATOM 746 O O . TRP B 1 12 ? 1.113 -11.125 5.449 1 98.56 12 TRP B O 1
ATOM 756 N N . ALA B 1 13 ? 2.426 -12.828 6.113 1 98.31 13 ALA B N 1
ATOM 757 C CA . ALA B 1 13 ? 3.605 -11.992 6.336 1 98.31 13 ALA B CA 1
ATOM 758 C C . ALA B 1 13 ? 4.422 -11.844 5.055 1 98.31 13 ALA B C 1
ATOM 760 O O . ALA B 1 13 ? 4.145 -12.508 4.055 1 98.31 13 ALA B O 1
ATOM 761 N N . VAL B 1 14 ? 5.484 -10.992 5.164 1 98.75 14 VAL B N 1
ATOM 762 C CA . VAL B 1 14 ? 6.324 -10.734 3.998 1 98.75 14 VAL B CA 1
ATOM 763 C C . VAL B 1 14 ? 6.918 -12.047 3.488 1 98.75 14 VAL B C 1
ATOM 765 O O . VAL B 1 14 ? 6.887 -12.32 2.287 1 98.75 14 VAL B O 1
ATOM 768 N N . MET B 1 15 ? 7.371 -12.82 4.359 1 98.62 15 MET B N 1
ATOM 769 C CA . MET B 1 15 ? 8.031 -14.055 3.955 1 98.62 15 MET B CA 1
ATOM 770 C C . MET B 1 15 ? 7.031 -15.039 3.361 1 98.62 15 MET B C 1
ATOM 772 O O . MET B 1 15 ? 7.363 -15.797 2.445 1 98.62 15 MET B O 1
ATOM 776 N N . ASP B 1 16 ? 5.766 -15.016 3.812 1 98.62 16 ASP B N 1
ATOM 777 C CA . ASP B 1 16 ? 4.738 -15.852 3.201 1 98.62 16 ASP B CA 1
ATOM 778 C C . ASP B 1 16 ? 4.508 -15.461 1.742 1 98.62 16 ASP B C 1
ATOM 780 O O . ASP B 1 16 ? 4.324 -16.328 0.885 1 98.62 16 ASP B O 1
ATOM 784 N N . VAL B 1 17 ? 4.559 -14.156 1.439 1 98.81 17 VAL B N 1
ATOM 785 C CA . VAL B 1 17 ? 4.414 -13.672 0.071 1 98.81 17 VAL B CA 1
ATOM 786 C C . VAL B 1 17 ? 5.598 -14.133 -0.772 1 98.81 17 VAL B C 1
ATOM 788 O O . VAL B 1 17 ? 5.418 -14.648 -1.879 1 98.81 17 VAL B O 1
ATOM 791 N N . VAL B 1 18 ? 6.762 -14.023 -0.215 1 98.81 18 VAL B N 1
ATOM 792 C CA . VAL B 1 18 ? 7.977 -14.43 -0.912 1 98.81 18 VAL B CA 1
ATOM 793 C C . VAL B 1 18 ? 7.906 -15.922 -1.256 1 98.81 18 VAL B C 1
ATOM 795 O O . VAL B 1 18 ? 8.148 -16.312 -2.4 1 98.81 18 VAL B O 1
ATOM 798 N N . ASN B 1 19 ? 7.535 -16.703 -0.28 1 98.38 19 ASN B N 1
ATOM 799 C CA . ASN B 1 19 ? 7.473 -18.141 -0.479 1 98.38 19 ASN B CA 1
ATOM 800 C C . ASN B 1 19 ? 6.398 -18.516 -1.495 1 98.38 19 ASN B C 1
ATOM 802 O O . ASN B 1 19 ? 6.578 -19.453 -2.273 1 98.38 19 ASN B O 1
ATOM 806 N N . TYR B 1 20 ? 5.277 -17.859 -1.491 1 98.44 20 TYR B N 1
ATOM 807 C CA . TYR B 1 20 ? 4.223 -18.109 -2.471 1 98.44 20 TYR B CA 1
ATOM 808 C C . TYR B 1 20 ? 4.758 -17.953 -3.891 1 98.44 20 TYR B C 1
ATOM 810 O O . TYR B 1 20 ? 4.562 -18.844 -4.727 1 98.44 20 TYR B O 1
ATOM 818 N N . PHE B 1 21 ? 5.488 -16.875 -4.137 1 98.69 21 PHE B N 1
ATOM 819 C CA . PHE B 1 21 ? 5.918 -16.594 -5.504 1 98.69 21 PHE B CA 1
ATOM 820 C C . PHE B 1 21 ? 7.117 -17.453 -5.875 1 98.69 21 PHE B C 1
ATOM 822 O O . PHE B 1 21 ? 7.281 -17.844 -7.039 1 98.69 21 PHE B O 1
ATOM 829 N N . ARG B 1 22 ? 7.934 -17.766 -4.84 1 98.5 22 ARG B N 1
ATOM 830 C CA . ARG B 1 22 ? 8.992 -18.734 -5.113 1 98.5 22 ARG B CA 1
ATOM 831 C C . ARG B 1 22 ? 8.406 -20.062 -5.59 1 98.5 22 ARG B C 1
ATOM 833 O O . ARG B 1 22 ? 8.875 -20.625 -6.582 1 98.5 22 ARG B O 1
ATOM 840 N N . THR B 1 23 ? 7.348 -20.5 -4.934 1 97.81 23 THR B N 1
ATOM 841 C CA . THR B 1 23 ? 6.742 -21.797 -5.227 1 97.81 23 THR B CA 1
ATOM 842 C C . THR B 1 23 ? 5.957 -21.734 -6.535 1 97.81 23 THR B C 1
ATOM 844 O O . THR B 1 23 ? 5.852 -22.75 -7.242 1 97.81 23 THR B O 1
ATOM 847 N N . ALA B 1 24 ? 5.539 -20.625 -6.922 1 97.81 24 ALA B N 1
ATOM 848 C CA . ALA B 1 24 ? 4.75 -20.438 -8.141 1 97.81 24 ALA B CA 1
ATOM 849 C C . ALA B 1 24 ? 5.656 -20.328 -9.367 1 97.81 24 ALA B C 1
ATOM 851 O O . ALA B 1 24 ? 5.172 -20.203 -10.492 1 97.81 24 ALA B O 1
ATOM 852 N N . GLY B 1 25 ? 6.938 -20.297 -9.156 1 98.06 25 GLY B N 1
ATOM 853 C CA . GLY B 1 25 ? 7.863 -20.312 -10.281 1 98.06 25 GLY B CA 1
ATOM 854 C C . GLY B 1 25 ? 8.547 -18.984 -10.516 1 98.06 25 GLY B C 1
ATOM 855 O O . GLY B 1 25 ? 9.188 -18.781 -11.547 1 98.06 25 GLY B O 1
ATOM 856 N N . PHE B 1 26 ? 8.406 -18.078 -9.602 1 98.62 26 PHE B N 1
ATOM 857 C CA . PHE B 1 26 ? 9 -16.75 -9.734 1 98.62 26 PHE B CA 1
ATOM 858 C C . PHE B 1 26 ? 10.078 -16.531 -8.68 1 98.62 26 PHE B C 1
ATOM 860 O O . PHE B 1 26 ? 10.07 -15.531 -7.973 1 98.62 26 PHE B O 1
ATOM 867 N N . GLU B 1 27 ? 10.984 -17.484 -8.578 1 98.12 27 GLU B N 1
ATOM 868 C CA . GLU B 1 27 ? 12.039 -17.453 -7.574 1 98.12 27 GLU B CA 1
ATOM 869 C C . GLU B 1 27 ? 12.914 -16.203 -7.73 1 98.12 27 GLU B C 1
ATOM 871 O O . GLU B 1 27 ? 13.305 -15.586 -6.742 1 98.12 27 GLU B O 1
ATOM 876 N N . GLU B 1 28 ? 13.188 -15.828 -8.953 1 98.19 28 GLU B N 1
ATOM 877 C CA . GLU B 1 28 ? 14.047 -14.672 -9.227 1 98.19 28 GLU B CA 1
ATOM 878 C C . GLU B 1 28 ? 13.359 -13.367 -8.828 1 98.19 28 GLU B C 1
ATOM 880 O O . GLU B 1 28 ? 14.023 -12.422 -8.406 1 98.19 28 GLU B O 1
ATOM 885 N N . GLN B 1 29 ? 12.078 -13.344 -8.93 1 98.69 29 GLN B N 1
ATOM 886 C CA . GLN B 1 29 ? 11.312 -12.117 -8.688 1 98.69 29 GLN B CA 1
ATOM 887 C C . GLN B 1 29 ? 10.836 -12.039 -7.242 1 98.69 29 GLN B C 1
ATOM 889 O O . GLN B 1 29 ? 10.469 -10.969 -6.762 1 98.69 29 GLN B O 1
ATOM 894 N N . ALA B 1 30 ? 10.867 -13.164 -6.535 1 98.75 30 ALA B N 1
ATOM 895 C CA . ALA B 1 30 ? 10.305 -13.242 -5.191 1 98.75 30 ALA B CA 1
ATOM 896 C C . ALA B 1 30 ? 11.016 -12.281 -4.242 1 98.75 30 ALA B C 1
ATOM 898 O O . ALA B 1 30 ? 10.398 -11.727 -3.334 1 98.75 30 ALA B O 1
ATOM 899 N N . GLY B 1 31 ? 12.25 -12.023 -4.5 1 98.56 31 GLY B N 1
ATOM 900 C CA . GLY B 1 31 ? 13.031 -11.141 -3.645 1 98.56 31 GLY B CA 1
ATOM 901 C C . GLY B 1 31 ? 12.539 -9.711 -3.65 1 98.56 31 GLY B C 1
ATOM 902 O O . GLY B 1 31 ? 12.727 -8.977 -2.674 1 98.56 31 GLY B O 1
ATOM 903 N N . ALA B 1 32 ? 11.945 -9.258 -4.703 1 98.75 32 ALA B N 1
ATOM 904 C CA . ALA B 1 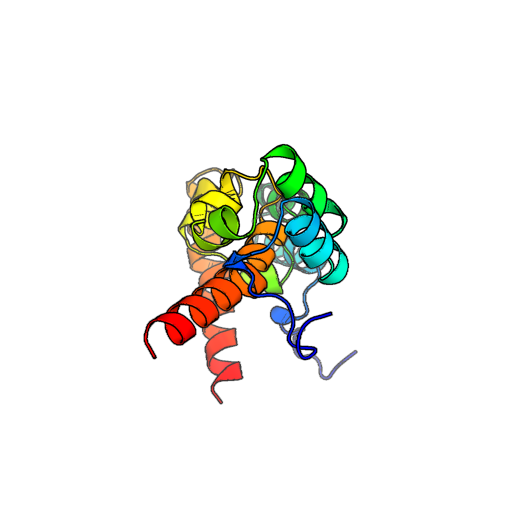32 ? 11.422 -7.895 -4.805 1 98.75 32 ALA B CA 1
ATOM 905 C C . ALA B 1 32 ? 10.352 -7.645 -3.75 1 98.75 32 ALA B C 1
ATOM 907 O O . ALA B 1 32 ? 10.242 -6.539 -3.211 1 98.75 32 ALA B O 1
ATOM 908 N N . PHE B 1 33 ? 9.562 -8.68 -3.439 1 98.88 33 PHE B N 1
ATOM 909 C CA . PHE B 1 33 ? 8.5 -8.555 -2.449 1 98.88 33 PHE B CA 1
ATOM 910 C C . PHE B 1 33 ? 9.086 -8.375 -1.053 1 98.88 33 PHE B C 1
ATOM 912 O O . PHE B 1 33 ? 8.531 -7.641 -0.232 1 98.88 33 PHE B O 1
ATOM 919 N N . GLN B 1 34 ? 10.195 -9 -0.851 1 98.81 34 GLN B N 1
ATOM 920 C CA . GLN B 1 34 ? 10.883 -8.82 0.421 1 98.81 34 GLN B CA 1
ATOM 921 C C . GLN B 1 34 ? 11.516 -7.438 0.513 1 98.81 34 GLN B C 1
ATOM 923 O O . GLN B 1 34 ? 11.383 -6.75 1.528 1 98.81 34 GLN B O 1
ATOM 928 N N . GLU B 1 35 ? 12.164 -7.039 -0.521 1 98.69 35 GLU B N 1
ATOM 929 C CA . GLU B 1 35 ? 12.828 -5.738 -0.56 1 98.69 35 GLU B CA 1
ATOM 930 C C . GLU B 1 35 ? 11.828 -4.602 -0.355 1 98.69 35 GLU B C 1
ATOM 932 O O . GLU B 1 35 ? 12.133 -3.623 0.331 1 98.69 35 GLU B O 1
ATOM 937 N N . GLN B 1 36 ? 10.641 -4.73 -0.903 1 98.69 36 GLN B N 1
ATOM 938 C CA . GLN B 1 36 ? 9.617 -3.689 -0.849 1 98.69 36 GLN B CA 1
ATOM 939 C C . GLN B 1 36 ? 8.672 -3.904 0.334 1 98.69 36 GLN B C 1
ATOM 941 O O . GLN B 1 36 ? 7.672 -3.203 0.469 1 98.69 36 GLN B O 1
ATOM 946 N N . GLU B 1 37 ? 8.961 -4.926 1.162 1 98.81 37 GLU B N 1
ATOM 947 C CA . GLU B 1 37 ? 8.203 -5.223 2.375 1 98.81 37 GLU B CA 1
ATOM 948 C C . GLU B 1 37 ? 6.727 -5.418 2.066 1 98.81 37 GLU B C 1
ATOM 950 O O . GLU B 1 37 ? 5.863 -4.848 2.736 1 98.81 37 GLU B O 1
ATOM 955 N N . ILE B 1 38 ? 6.508 -6.184 1.008 1 98.94 38 ILE B N 1
ATOM 956 C CA . ILE B 1 38 ? 5.141 -6.512 0.621 1 98.94 38 ILE B CA 1
ATOM 957 C C . ILE B 1 38 ? 4.645 -7.703 1.438 1 98.94 38 ILE B C 1
ATOM 959 O O . ILE B 1 38 ? 5.082 -8.836 1.225 1 98.94 38 ILE B O 1
ATOM 963 N N . ASP B 1 39 ? 3.736 -7.41 2.367 1 98.88 39 ASP B N 1
ATOM 964 C CA . ASP B 1 39 ? 2.986 -8.469 3.037 1 98.88 39 ASP B CA 1
ATOM 965 C C . ASP B 1 39 ? 1.658 -8.727 2.332 1 98.88 39 ASP B C 1
ATOM 967 O O . ASP B 1 39 ? 1.396 -8.172 1.265 1 98.88 39 ASP B O 1
ATOM 971 N N . GLY B 1 40 ? 0.877 -9.695 2.887 1 98.81 40 GLY B N 1
ATOM 972 C CA . GLY B 1 40 ? -0.387 -10.055 2.266 1 98.81 40 GLY B CA 1
ATOM 973 C C . GLY B 1 40 ? -1.323 -8.875 2.084 1 98.81 40 GLY B C 1
ATOM 974 O O . GLY B 1 40 ? -1.938 -8.719 1.028 1 98.81 40 GLY B O 1
ATOM 975 N N . LYS B 1 41 ? -1.427 -8.078 3.092 1 98.62 41 LYS B N 1
ATOM 976 C CA . LYS B 1 41 ? -2.279 -6.898 3.004 1 98.62 41 LYS B CA 1
ATOM 977 C C . LYS B 1 41 ? -1.819 -5.969 1.883 1 98.62 41 LYS B C 1
ATOM 979 O O . LYS B 1 41 ? -2.629 -5.523 1.067 1 98.62 41 LYS B O 1
ATOM 984 N N . SER B 1 42 ? -0.537 -5.738 1.863 1 98.88 42 SER B N 1
ATOM 985 C CA . SER B 1 42 ? 0.002 -4.906 0.79 1 98.88 42 SER B CA 1
ATOM 986 C C . SER B 1 42 ? -0.231 -5.551 -0.574 1 98.88 42 SER B C 1
ATOM 988 O O . SER B 1 42 ? -0.573 -4.863 -1.539 1 98.88 42 SER B O 1
ATOM 990 N N . LEU B 1 43 ? -0.034 -6.832 -0.656 1 98.88 43 LEU B N 1
ATOM 991 C CA . LEU B 1 43 ? -0.238 -7.566 -1.9 1 98.88 43 LEU B CA 1
ATOM 992 C C . LEU B 1 43 ? -1.65 -7.352 -2.434 1 98.88 43 LEU B C 1
ATOM 994 O O . LEU B 1 43 ? -1.837 -7.098 -3.625 1 98.88 43 LEU B O 1
ATOM 998 N N . LEU B 1 44 ? -2.561 -7.41 -1.543 1 98.69 44 LEU B N 1
ATOM 999 C CA . LEU B 1 44 ? -3.965 -7.305 -1.92 1 98.69 44 LEU B CA 1
ATOM 1000 C C . LEU B 1 44 ? -4.32 -5.871 -2.303 1 98.69 44 LEU B C 1
ATOM 1002 O O . LEU B 1 44 ? -5.328 -5.633 -2.969 1 98.69 44 LEU B O 1
ATOM 1006 N N . LEU B 1 45 ? -3.471 -4.922 -1.96 1 98.62 45 LEU B N 1
ATOM 1007 C CA . LEU B 1 45 ? -3.707 -3.514 -2.252 1 98.62 45 LEU B CA 1
ATOM 1008 C C . LEU B 1 45 ? -3.064 -3.119 -3.578 1 98.62 45 LEU B C 1
ATOM 1010 O O . LEU B 1 45 ? -3.354 -2.049 -4.117 1 98.62 45 LEU B O 1
ATOM 1014 N N . MET B 1 46 ? -2.221 -3.93 -4.109 1 98.69 46 MET B N 1
ATOM 1015 C CA . MET B 1 46 ? -1.433 -3.541 -5.277 1 98.69 46 MET B CA 1
ATOM 1016 C C . MET B 1 46 ? -2.312 -3.439 -6.52 1 98.69 46 MET B C 1
ATOM 1018 O O . MET B 1 46 ? -3.141 -4.316 -6.77 1 98.69 46 MET B O 1
ATOM 1022 N N . THR B 1 47 ? -2.055 -2.332 -7.25 1 98.38 47 THR B N 1
ATOM 1023 C CA . THR B 1 47 ? -2.613 -2.256 -8.594 1 98.38 47 THR B CA 1
ATOM 1024 C C . THR B 1 47 ? -1.684 -2.922 -9.602 1 98.38 47 THR B C 1
ATOM 1026 O O . THR B 1 47 ? -0.546 -3.268 -9.273 1 98.38 47 THR B O 1
ATOM 1029 N N . ARG B 1 48 ? -2.26 -3.047 -10.836 1 98.19 48 ARG B N 1
ATOM 1030 C CA . ARG B 1 48 ? -1.444 -3.52 -11.945 1 98.19 48 ARG B CA 1
ATOM 1031 C C . ARG B 1 48 ? -0.197 -2.658 -12.117 1 98.19 48 ARG B C 1
ATOM 1033 O O . ARG B 1 48 ? 0.909 -3.182 -12.273 1 98.19 48 ARG B O 1
ATOM 1040 N N . ASN B 1 49 ? -0.369 -1.414 -12.062 1 97.44 49 ASN B N 1
ATOM 1041 C CA . ASN B 1 49 ? 0.748 -0.492 -12.242 1 97.44 49 ASN 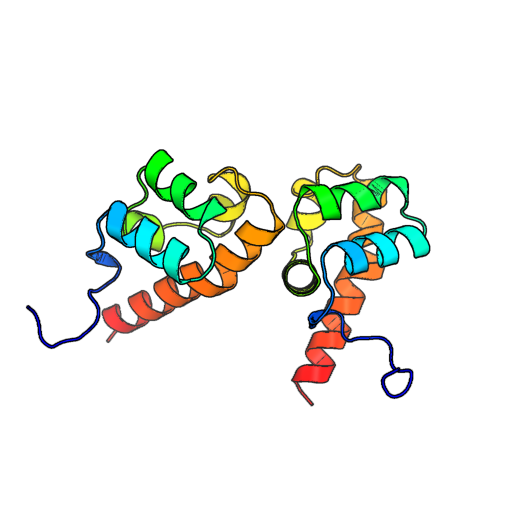B CA 1
ATOM 1042 C C . ASN B 1 49 ? 1.793 -0.658 -11.141 1 97.44 49 ASN B C 1
ATOM 1044 O O . ASN B 1 49 ? 2.994 -0.577 -11.406 1 97.44 49 ASN B O 1
ATOM 1048 N N . ASP B 1 50 ? 1.395 -0.896 -9.922 1 98.31 50 ASP B N 1
ATOM 1049 C CA . ASP B 1 50 ? 2.336 -1.116 -8.828 1 98.31 50 ASP B CA 1
ATOM 1050 C C . ASP B 1 50 ? 3.244 -2.309 -9.117 1 98.31 50 ASP B C 1
ATOM 1052 O O . ASP B 1 50 ? 4.457 -2.238 -8.906 1 98.31 50 ASP B O 1
ATOM 1056 N N . VAL B 1 51 ? 2.689 -3.373 -9.633 1 98.62 51 VAL B N 1
ATOM 1057 C CA . VAL B 1 51 ? 3.455 -4.586 -9.906 1 98.62 51 VAL B CA 1
ATOM 1058 C C . VAL B 1 51 ? 4.395 -4.348 -11.086 1 98.62 51 VAL B C 1
ATOM 1060 O O . VAL B 1 51 ? 5.566 -4.734 -11.047 1 98.62 51 VAL B O 1
ATOM 1063 N N . LEU B 1 52 ? 3.939 -3.613 -12.086 1 98 52 LEU B N 1
ATOM 1064 C CA . LEU B 1 52 ? 4.684 -3.477 -13.336 1 98 52 LEU B CA 1
ATOM 1065 C C . LEU B 1 52 ? 5.789 -2.436 -13.195 1 98 52 LEU B C 1
ATOM 1067 O O . LEU B 1 52 ? 6.852 -2.568 -13.805 1 98 52 LEU B O 1
ATOM 1071 N N . THR B 1 53 ? 5.57 -1.452 -12.32 1 95.88 53 THR B N 1
ATOM 1072 C CA . THR B 1 53 ? 6.496 -0.327 -12.281 1 95.88 53 THR B CA 1
ATOM 1073 C C . THR B 1 53 ? 7.078 -0.153 -10.875 1 95.88 53 THR B C 1
ATOM 1075 O O . THR B 1 53 ? 8.188 0.365 -10.719 1 95.88 53 THR B O 1
ATOM 1078 N N . GLY B 1 54 ? 6.418 -0.666 -9.891 1 95.75 54 GLY B N 1
ATOM 1079 C CA . GLY B 1 54 ? 6.809 -0.396 -8.516 1 95.75 54 GLY B CA 1
ATOM 1080 C C . GLY B 1 54 ? 7.766 -1.433 -7.949 1 95.75 54 GLY B C 1
ATOM 1081 O O . GLY B 1 54 ? 8.562 -1.131 -7.062 1 95.75 54 GLY B O 1
ATOM 1082 N N . LEU B 1 55 ? 7.672 -2.645 -8.43 1 97.69 55 LEU B N 1
ATOM 1083 C CA . LEU B 1 55 ? 8.477 -3.734 -7.891 1 97.69 55 LEU B CA 1
ATOM 1084 C C . LEU B 1 55 ? 9.797 -3.861 -8.641 1 97.69 55 LEU B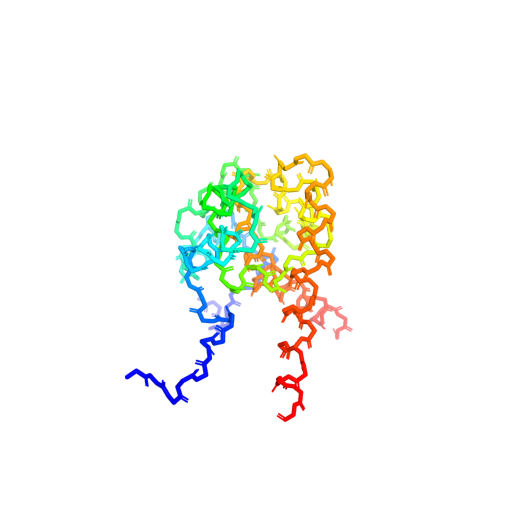 C 1
ATOM 1086 O O . LEU B 1 55 ? 10.664 -4.656 -8.266 1 97.69 55 LEU B O 1
ATOM 1090 N N . GLN B 1 56 ? 9.906 -3.051 -9.609 1 95.19 56 GLN B N 1
ATOM 1091 C CA . GLN B 1 56 ? 11.148 -3.021 -10.383 1 95.19 56 GLN B CA 1
ATOM 1092 C C . GLN B 1 56 ? 11.461 -4.395 -10.961 1 95.19 56 GLN B C 1
ATOM 1094 O O . GLN B 1 56 ? 12.609 -4.844 -10.922 1 95.19 56 GLN B O 1
ATOM 1099 N N . LEU B 1 57 ? 10.469 -5.133 -11.438 1 97.94 57 LEU B N 1
ATOM 1100 C CA . LEU B 1 57 ? 10.602 -6.402 -12.141 1 97.94 57 LEU B CA 1
ATOM 1101 C C . LEU B 1 57 ? 10.688 -6.184 -13.648 1 97.94 57 LEU B C 1
ATOM 1103 O O . LEU B 1 57 ? 10.242 -5.152 -14.156 1 97.94 57 LEU B O 1
ATOM 1107 N N . LYS B 1 58 ? 11.344 -7.176 -14.328 1 98.31 58 LYS B N 1
ATOM 1108 C CA . LYS B 1 58 ? 11.188 -7.199 -15.781 1 98.31 58 LYS B CA 1
ATOM 1109 C C . LYS B 1 58 ? 9.719 -7.336 -16.172 1 98.31 58 LYS B C 1
ATOM 1111 O O . LYS B 1 58 ? 8.953 -8.023 -15.492 1 98.31 58 LYS B O 1
ATOM 1116 N N . LEU B 1 59 ? 9.391 -6.727 -17.312 1 98.44 59 LEU B N 1
ATOM 1117 C CA . LEU B 1 59 ? 7.988 -6.602 -17.703 1 98.44 59 LEU B CA 1
ATOM 1118 C C . LEU B 1 59 ? 7.355 -7.977 -17.906 1 98.44 59 LEU B C 1
ATOM 1120 O O . LEU B 1 59 ? 6.215 -8.203 -17.5 1 98.44 59 LEU B O 1
ATOM 1124 N N . GLY B 1 60 ? 7.957 -8.898 -18.469 1 98.5 60 GLY B N 1
ATOM 1125 C CA . GLY B 1 60 ? 7.418 -10.227 -18.703 1 98.5 60 GLY B CA 1
ATOM 1126 C C . GLY B 1 60 ? 6.945 -10.914 -17.438 1 98.5 60 GLY B C 1
ATOM 1127 O O . GLY B 1 60 ? 5.758 -11.195 -17.281 1 98.5 60 GLY B O 1
ATOM 1128 N N . PRO B 1 61 ? 7.859 -11.086 -16.594 1 98.62 61 PRO B N 1
ATOM 1129 C CA . PRO B 1 61 ? 7.461 -11.703 -15.328 1 98.62 61 PRO B CA 1
ATOM 1130 C C . PRO B 1 61 ? 6.426 -10.883 -14.57 1 98.62 61 PRO B C 1
ATOM 1132 O O . PRO B 1 61 ? 5.512 -11.438 -13.961 1 98.62 61 PRO B O 1
ATOM 1135 N N . ALA B 1 62 ? 6.566 -9.641 -14.633 1 98.75 62 ALA B N 1
ATOM 1136 C CA . ALA B 1 62 ? 5.629 -8.781 -13.914 1 98.75 62 ALA B CA 1
ATOM 1137 C C . ALA B 1 62 ? 4.203 -8.984 -14.398 1 98.75 62 ALA B C 1
ATOM 1139 O O . ALA B 1 62 ? 3.264 -9.031 -13.602 1 98.75 62 ALA B O 1
ATOM 1140 N N . LEU B 1 63 ? 4.055 -9.039 -15.656 1 98.88 63 LEU B N 1
ATOM 1141 C CA . LEU B 1 63 ? 2.74 -9.266 -16.25 1 98.88 63 LEU B CA 1
ATOM 1142 C C . LEU B 1 63 ? 2.133 -10.57 -15.734 1 98.88 63 LEU B C 1
ATOM 1144 O O . LEU B 1 63 ? 0.96 -10.602 -15.359 1 98.88 63 LEU B O 1
ATOM 1148 N N . LYS B 1 64 ? 2.879 -11.562 -15.711 1 98.88 64 LYS B N 1
ATOM 1149 C CA . LYS B 1 64 ? 2.395 -12.867 -15.266 1 98.88 64 LYS B CA 1
ATOM 1150 C C . LYS B 1 64 ? 2.104 -12.875 -13.773 1 98.88 64 LYS B C 1
ATOM 1152 O O . LYS B 1 64 ? 1.1 -13.438 -13.328 1 98.88 64 LYS B O 1
ATOM 1157 N N . ILE B 1 65 ? 2.963 -12.289 -13.07 1 98.81 65 ILE B N 1
ATOM 1158 C CA . ILE B 1 65 ? 2.773 -12.195 -11.633 1 98.81 65 ILE B CA 1
ATOM 1159 C C . ILE B 1 65 ? 1.444 -11.5 -11.328 1 98.81 65 ILE B C 1
ATOM 1161 O O . ILE B 1 65 ? 0.658 -11.984 -10.508 1 98.81 65 ILE B O 1
ATOM 1165 N N . TYR B 1 66 ? 1.244 -10.383 -11.992 1 98.88 66 TYR B N 1
ATOM 1166 C CA . TYR B 1 66 ? 0.003 -9.68 -11.703 1 98.88 66 TYR B CA 1
ATOM 1167 C C . TYR B 1 66 ? -1.206 -10.484 -12.156 1 98.88 66 TYR B C 1
ATOM 1169 O O . TYR B 1 66 ? -2.117 -10.75 -11.367 1 98.88 66 TYR B O 1
ATOM 1177 N N . GLU B 1 67 ? -1.188 -10.883 -13.391 1 98.81 67 GLU B N 1
ATOM 1178 C CA . GLU B 1 67 ? -2.383 -11.453 -14.008 1 98.81 67 GLU B CA 1
ATOM 1179 C C . GLU B 1 67 ? -2.709 -12.82 -13.43 1 98.81 67 GLU B C 1
ATOM 1181 O O . GLU B 1 67 ? -3.879 -13.156 -13.227 1 98.81 67 GLU B O 1
ATOM 1186 N N . TYR B 1 68 ? -1.714 -13.586 -13.164 1 98.62 68 TYR B N 1
ATOM 1187 C CA . TYR B 1 68 ? -1.969 -14.977 -12.805 1 98.62 68 TYR B CA 1
ATOM 1188 C C . TYR B 1 68 ? -2.002 -15.156 -11.289 1 98.62 68 TYR B C 1
ATOM 1190 O O . TYR B 1 68 ? -2.486 -16.172 -10.789 1 98.62 68 TYR B O 1
ATOM 1198 N N . HIS B 1 69 ? -1.528 -14.219 -10.594 1 98.69 69 HIS B N 1
ATOM 1199 C CA . HIS B 1 69 ? -1.382 -14.492 -9.164 1 98.69 69 HIS B CA 1
ATOM 1200 C C . HIS B 1 69 ? -1.991 -13.383 -8.32 1 98.69 69 HIS B C 1
ATOM 1202 O O . HIS B 1 69 ? -2.896 -13.625 -7.523 1 98.69 69 HIS B O 1
ATOM 1208 N N . VAL B 1 70 ? -1.568 -12.148 -8.531 1 98.81 70 VAL B N 1
ATOM 1209 C CA . VAL B 1 70 ? -2.053 -11.07 -7.676 1 98.81 70 VAL B CA 1
ATOM 1210 C C . VAL B 1 70 ? -3.551 -10.867 -7.898 1 98.81 70 VAL B C 1
ATOM 1212 O O . VAL B 1 70 ? -4.336 -10.883 -6.949 1 98.81 70 VAL B O 1
ATOM 1215 N N . LYS B 1 71 ? -3.904 -10.727 -9.133 1 98.62 71 LYS B N 1
ATOM 1216 C CA . LYS B 1 71 ? -5.297 -10.453 -9.477 1 98.62 71 LYS B CA 1
ATOM 1217 C C . LYS B 1 71 ? -6.215 -11.57 -8.984 1 98.62 71 LYS B C 1
ATOM 1219 O O . LYS B 1 71 ? -7.234 -11.297 -8.344 1 98.62 71 LYS B O 1
ATOM 1224 N N . PRO B 1 72 ? -5.914 -12.836 -9.219 1 98 72 PRO B N 1
ATOM 1225 C CA . PRO B 1 72 ? -6.762 -13.906 -8.695 1 98 72 PRO B CA 1
ATOM 1226 C C . PRO B 1 72 ? -6.867 -13.891 -7.168 1 98 72 PRO B C 1
ATOM 1228 O O . PRO B 1 72 ? -7.934 -14.156 -6.617 1 98 72 PRO B O 1
ATOM 1231 N N . LEU B 1 73 ? -5.809 -13.609 -6.449 1 97.88 73 LEU B N 1
ATOM 1232 C CA . LEU B 1 73 ? -5.836 -13.539 -4.992 1 97.88 73 LEU B CA 1
ATOM 1233 C C . LEU B 1 73 ? -6.738 -12.406 -4.52 1 97.88 73 LEU B C 1
ATOM 1235 O O . LEU B 1 73 ? -7.473 -12.555 -3.543 1 97.88 73 LEU B O 1
ATOM 1239 N N . GLN B 1 74 ? -6.688 -11.32 -5.254 1 98.12 74 GLN B N 1
ATOM 1240 C CA . GLN B 1 74 ? -7.531 -10.172 -4.926 1 98.12 74 GLN B CA 1
ATOM 1241 C C . GLN B 1 74 ? -9.008 -10.492 -5.164 1 98.12 74 GLN B C 1
ATOM 1243 O O . GLN B 1 74 ? -9.859 -10.148 -4.344 1 98.12 74 GLN B O 1
ATOM 1248 N N . THR B 1 75 ? -9.266 -11.102 -6.258 1 97.56 75 THR B N 1
ATOM 1249 C CA . THR B 1 75 ? -10.633 -11.445 -6.613 1 97.56 75 THR B CA 1
ATOM 1250 C C . THR B 1 75 ? -11.242 -12.391 -5.586 1 97.56 75 THR B C 1
ATOM 1252 O O . THR B 1 75 ? -12.375 -12.203 -5.148 1 97.56 75 THR B O 1
ATOM 1255 N N . LYS B 1 76 ? -10.461 -13.359 -5.219 1 95.44 76 LYS B N 1
ATOM 1256 C CA . LYS B 1 76 ? -10.922 -14.312 -4.219 1 95.44 76 LYS B CA 1
ATOM 1257 C C . LYS B 1 76 ? -11.18 -13.625 -2.879 1 95.44 76 LYS B C 1
ATOM 1259 O O . LYS B 1 76 ? -12.148 -13.945 -2.191 1 95.44 76 LYS B O 1
ATOM 1264 N N . HIS B 1 77 ? -10.336 -12.773 -2.477 1 94.62 77 HIS B N 1
ATOM 1265 C CA . HIS B 1 77 ? -10.477 -12.055 -1.217 1 94.62 77 HIS B CA 1
ATOM 1266 C C . HIS B 1 77 ? -11.742 -11.211 -1.203 1 94.62 77 HIS B C 1
ATOM 1268 O O . HIS B 1 77 ? -12.438 -11.141 -0.186 1 94.62 77 HIS B O 1
ATOM 1274 N N . LEU B 1 78 ? -12.023 -10.539 -2.307 1 92.38 78 LEU B N 1
ATOM 1275 C CA . LEU B 1 78 ? -13.211 -9.711 -2.418 1 92.38 78 LEU B CA 1
ATOM 1276 C C . LEU B 1 78 ? -14.477 -10.547 -2.293 1 92.38 78 LEU B C 1
ATOM 1278 O O . LEU B 1 78 ? -15.445 -10.133 -1.648 1 92.38 78 LEU B O 1
ATOM 1282 N N . LYS B 1 79 ? -14.461 -11.688 -2.822 1 90.69 79 LYS B N 1
ATOM 1283 C CA . LYS B 1 79 ? -15.617 -12.578 -2.775 1 90.69 79 LYS B CA 1
ATOM 1284 C C . LYS B 1 79 ? -15.859 -13.094 -1.357 1 90.69 79 LYS B C 1
ATOM 1286 O O . LYS B 1 79 ? -17 -13.188 -0.916 1 90.69 79 LYS B O 1
ATOM 1291 N N . ASN B 1 80 ? -14.734 -13.359 -0.729 1 87.44 80 ASN B N 1
ATOM 1292 C CA . ASN B 1 80 ? -14.844 -13.875 0.629 1 87.44 80 ASN B CA 1
ATOM 1293 C C . ASN B 1 80 ? -15.312 -12.797 1.603 1 87.44 80 ASN B C 1
ATOM 1295 O O . ASN B 1 80 ? -15.922 -13.102 2.631 1 87.44 80 ASN B O 1
ATOM 1299 N N . ASN B 1 81 ? -14.984 -11.633 1.359 1 82.38 81 ASN B N 1
ATOM 1300 C CA . ASN B 1 81 ? -15.383 -10.547 2.25 1 82.38 81 ASN B CA 1
ATOM 1301 C C . ASN B 1 81 ? -16.766 -10 1.887 1 82.38 81 ASN B C 1
ATOM 1303 O O . ASN B 1 81 ? -17.344 -9.203 2.627 1 82.38 81 ASN B O 1
ATOM 1307 N N . SER B 1 82 ? -17.25 -10.25 0.779 1 76.44 82 SER B N 1
ATOM 1308 C CA . SER B 1 82 ? -18.594 -9.844 0.406 1 76.44 82 SER B CA 1
ATOM 1309 C C . SER B 1 82 ? -19.625 -10.891 0.833 1 76.44 82 SER B C 1
ATOM 1311 O O . SER B 1 82 ? -20.812 -10.586 0.942 1 76.44 82 SER B O 1
ATOM 1313 N N . SER B 1 83 ? -19.25 -12.109 1.142 1 60.62 83 SER B N 1
ATOM 1314 C CA . SER B 1 83 ? -20.219 -13.117 1.544 1 60.62 83 SER B CA 1
ATOM 1315 C C . SER B 1 83 ? -20.453 -13.094 3.053 1 60.62 83 SER B C 1
ATOM 1317 O O . SER B 1 83 ? -19.547 -12.766 3.818 1 60.62 83 SER B O 1
#

Secondary structure (DSSP, 8-state):
--SSPPPPGGG--HHHHHHHHHHTT-HHHHHHHHHTT--HHHHHH--HHIIIIIS---HHHHHHIIIIIIHHHHHHHHHHHH-/--SSPPPPGGG--HHHHHHHHHHTT-HHHHHHHHHTT--HHHHHH--HHIIIIIS---HHHHHHIIIIIIHHHHHHHHHHHH-

Nearest PDB structures (foldseek):
  6luk-assembly1_A  TM=1.007E+00  e=4.722E-09  Homo sapiens
  6luj-assembly1_D  TM=1.004E+00  e=2.913E-08  Homo sapiens
  5j8y-assembly2_D  TM=8.342E-01  e=3.697E-04  Drosophila melanogaster
  8b10-assembly1_F  TM=8.371E-01  e=2.884E-03  Homo sapiens
  8p2m-assembly1_A  TM=8.475E-01  e=7.376E-03  Caenorhabditis elegans

InterPro domains:
  IPR001660 Sterile alpha motif domain [PF00536] (11-66)
  IPR001660 Sterile alpha motif domain [PS50105] (12-60)
  IPR013761 Sterile alpha motif/pointed domain superfamily [G3DSA:1.10.150.50] (6-79)
  IPR013761 Sterile alpha motif/pointed domain superfamily [SSF47769] (6-68)
  IPR050548 Polycomb group and chromatin remodeling factors [PTHR12247] (7-77)

Organism: Mus caroli (NCBI:txid10089)

Radius of gyration: 17.9 Å; Cα contacts (8 Å, |Δi|>4): 192; chains: 2; bounding box: 36×51×43 Å

pLDDT: mean 93.85, std 11.96, range [41.44, 98.94]

Foldseek 3Di:
DPPPDPDQLCPFFLVSQLVVCCVVPNVVLSVLSVVVRPGSNNLLVDDLCCQQPVSPDDNVVSVCCCPVPSVVSNVVVVVVVVD/DPPPPPDQLLPFFLVSQLVVCCVVPNVVLSVLSVVVRPGSNNLLVDDLCCQQPVSPDDNVVSVCCVPVPSVVSNVVVVVVVVD

Solvent-accessible surface area (backbone atoms only — not comparable to full-atom values): 9055 Å² total; per-residue (Å²): 127,75,94,75,60,74,77,56,54,72,72,32,47,34,65,51,44,24,50,50,34,35,73,71,70,34,56,87,57,18,54,39,34,50,75,67,62,31,24,18,54,52,51,60,65,55,48,69,62,43,45,47,63,64,52,74,46,48,50,16,60,24,50,46,45,36,65,69,42,44,48,52,55,35,52,54,50,54,52,60,68,70,100,122,74,96,74,64,72,76,57,54,70,71,31,45,34,67,51,43,27,50,52,34,36,74,72,71,35,56,86,58,20,54,39,36,51,74,24,49,24,23,20,52,35,52,60,65,54,48,71,63,44,44,48,64,65,48,72,45,61,62,69,61,24,51,48,47,38,65,70,43,47,49,52,53,36,54,52,48,53,53,60,69,71,100